Protein AF-K5VR29-F1 (afdb_monomer_lite)

Structure (mmCIF, N/CA/C/O backbone):
data_AF-K5VR29-F1
#
_entry.id   AF-K5VR29-F1
#
loop_
_atom_site.group_PDB
_atom_site.id
_atom_site.type_symbol
_atom_site.label_atom_id
_atom_site.label_alt_id
_atom_site.label_comp_id
_atom_site.label_asym_id
_atom_site.label_entity_id
_atom_site.label_seq_id
_atom_site.pdbx_PDB_ins_code
_atom_site.Cartn_x
_atom_site.Cartn_y
_atom_site.Cartn_z
_atom_site.occupancy
_atom_site.B_iso_or_equiv
_atom_site.auth_seq_id
_atom_site.auth_comp_id
_atom_site.auth_asym_id
_atom_site.auth_atom_id
_atom_site.pdbx_PDB_model_num
ATOM 1 N N . ILE A 1 1 ? -3.680 -22.107 -7.758 1.00 45.81 1 ILE A N 1
ATOM 2 C CA . ILE A 1 1 ? -3.496 -20.845 -7.002 1.00 45.81 1 ILE A CA 1
ATOM 3 C C . ILE A 1 1 ? -4.094 -21.104 -5.630 1.00 45.81 1 ILE A C 1
ATOM 5 O O . ILE A 1 1 ? -5.292 -21.329 -5.547 1.00 45.81 1 ILE A O 1
ATOM 9 N N . ALA A 1 2 ? -3.260 -21.289 -4.607 1.00 42.44 2 ALA A N 1
ATOM 10 C CA . ALA A 1 2 ? -3.732 -21.693 -3.285 1.00 42.44 2 ALA A CA 1
ATOM 11 C C . ALA A 1 2 ? -4.287 -20.466 -2.555 1.00 42.44 2 ALA A C 1
ATOM 13 O O . ALA A 1 2 ? -3.535 -19.547 -2.240 1.00 42.44 2 ALA A O 1
ATOM 14 N N . HIS A 1 3 ? -5.593 -20.439 -2.309 1.00 63.75 3 HIS A N 1
ATOM 15 C CA . HIS A 1 3 ? -6.193 -19.463 -1.409 1.00 63.75 3 HIS A CA 1
ATOM 16 C C . HIS A 1 3 ? -5.898 -19.914 0.025 1.00 63.75 3 HIS A C 1
ATOM 18 O O . HIS A 1 3 ? -6.272 -21.026 0.407 1.00 63.75 3 HIS A O 1
ATOM 24 N N . LYS A 1 4 ? -5.189 -19.092 0.811 1.00 69.12 4 LYS A N 1
ATOM 25 C CA . LYS A 1 4 ? -5.109 -19.310 2.261 1.00 69.12 4 LYS A CA 1
ATOM 26 C C . LYS A 1 4 ? -6.524 -19.265 2.838 1.00 69.12 4 LYS A C 1
ATOM 28 O O . LYS A 1 4 ? -7.380 -18.535 2.345 1.00 69.12 4 LYS A O 1
ATOM 33 N N . LYS A 1 5 ? -6.755 -20.073 3.875 1.00 78.44 5 LYS A N 1
ATOM 34 C CA . LYS A 1 5 ? -8.042 -20.148 4.579 1.00 78.44 5 LYS A CA 1
ATOM 35 C C . LYS A 1 5 ? -8.441 -18.797 5.180 1.00 78.44 5 LYS A C 1
ATOM 37 O O . LYS A 1 5 ? -9.625 -18.477 5.218 1.00 78.44 5 LYS A O 1
ATOM 42 N N . ASP A 1 6 ? -7.445 -18.025 5.600 1.00 78.69 6 ASP A N 1
ATOM 43 C CA . ASP A 1 6 ? -7.625 -16.739 6.253 1.00 78.69 6 ASP A CA 1
ATOM 44 C C . ASP A 1 6 ? -7.275 -15.591 5.292 1.00 78.69 6 ASP A C 1
ATOM 46 O O . ASP A 1 6 ? -6.318 -15.713 4.516 1.00 78.69 6 ASP A O 1
ATOM 50 N N . PRO A 1 7 ? -8.035 -14.480 5.322 1.00 75.38 7 PRO A N 1
ATOM 51 C CA . PRO A 1 7 ? -7.726 -13.299 4.527 1.00 75.38 7 PRO A CA 1
ATOM 52 C C . PRO A 1 7 ? -6.379 -12.706 4.955 1.00 75.38 7 PRO A C 1
ATOM 54 O O . PRO A 1 7 ? -6.076 -12.617 6.146 1.00 75.38 7 PRO A O 1
ATOM 57 N N . GLU A 1 8 ? -5.568 -12.282 3.986 1.00 75.44 8 GLU A N 1
ATOM 58 C CA . GLU A 1 8 ? -4.305 -11.606 4.282 1.00 75.44 8 GLU A CA 1
ATOM 59 C C . GLU A 1 8 ? -4.545 -10.151 4.699 1.00 75.44 8 GLU A C 1
ATOM 61 O O . GLU A 1 8 ? -5.464 -9.474 4.227 1.00 75.44 8 GLU A O 1
ATOM 66 N N . SER A 1 9 ? -3.728 -9.689 5.644 1.00 78.62 9 SER A N 1
ATOM 67 C CA . SER A 1 9 ? -3.845 -8.350 6.205 1.00 78.62 9 SER A CA 1
ATOM 68 C C . SER A 1 9 ? -3.462 -7.291 5.177 1.00 78.62 9 SER A C 1
ATOM 70 O O . SER A 1 9 ? -2.421 -7.359 4.531 1.00 78.62 9 SER A O 1
ATOM 72 N N . LEU A 1 10 ? -4.272 -6.236 5.121 1.00 77.19 10 LEU A N 1
ATOM 73 C CA . LEU A 1 10 ? -3.960 -4.995 4.412 1.00 77.19 10 LEU A CA 1
ATOM 74 C C . LEU A 1 10 ? -2.860 -4.163 5.125 1.00 77.19 10 LEU A C 1
ATOM 76 O O . LEU A 1 10 ? -2.345 -3.159 4.624 1.00 77.19 10 LEU A O 1
ATOM 80 N N . TYR A 1 11 ? -2.529 -4.514 6.358 1.00 75.50 11 TYR A N 1
ATOM 81 C CA . TYR A 1 11 ? -1.575 -3.788 7.190 1.00 75.50 11 TYR A CA 1
ATOM 82 C C . TYR A 1 11 ? -0.354 -4.672 7.411 1.00 75.50 11 TYR A C 1
ATOM 84 O O . TYR A 1 11 ? -0.505 -5.860 7.691 1.00 75.50 11 TYR A O 1
ATOM 92 N N . ASP A 1 12 ? 0.831 -4.079 7.270 1.00 77.19 12 ASP A N 1
ATOM 93 C CA . ASP A 1 12 ? 2.129 -4.717 7.515 1.00 77.19 12 ASP A CA 1
ATOM 94 C C . ASP A 1 12 ? 2.408 -6.000 6.716 1.00 77.19 12 ASP A C 1
ATOM 96 O O . ASP A 1 12 ? 3.052 -6.921 7.214 1.00 77.19 12 ASP A O 1
ATOM 100 N N . ASP A 1 13 ? 1.988 -6.040 5.446 1.00 86.06 13 ASP A N 1
ATOM 101 C CA . ASP A 1 13 ? 2.403 -7.080 4.498 1.00 86.06 13 ASP A CA 1
ATOM 102 C C . ASP A 1 13 ? 3.329 -6.523 3.395 1.00 86.06 13 ASP A C 1
ATOM 104 O O . ASP A 1 13 ? 2.860 -5.953 2.400 1.00 86.06 13 ASP A O 1
ATOM 108 N N . PRO A 1 14 ? 4.658 -6.713 3.522 1.00 86.94 14 PRO A N 1
ATOM 109 C CA . PRO A 1 14 ? 5.609 -6.283 2.505 1.00 86.94 14 PRO A CA 1
ATOM 110 C C . PRO A 1 14 ? 5.541 -7.059 1.187 1.00 86.94 14 PRO A C 1
ATOM 112 O O . PRO A 1 14 ? 6.107 -6.616 0.184 1.00 86.94 14 PRO A O 1
ATOM 115 N N . GLN A 1 15 ? 4.904 -8.231 1.178 1.00 88.38 15 GLN A N 1
ATOM 116 C CA . GLN A 1 15 ? 4.793 -9.094 0.005 1.00 88.38 15 GLN A CA 1
ATOM 117 C C . GLN A 1 15 ? 3.545 -8.811 -0.829 1.00 88.38 15 GLN A C 1
ATOM 119 O O . GLN A 1 15 ? 3.509 -9.225 -1.986 1.00 88.38 15 GLN A O 1
ATOM 124 N N . LEU A 1 16 ? 2.587 -8.035 -0.318 1.00 89.44 16 LEU A N 1
ATOM 125 C CA . LEU A 1 16 ? 1.328 -7.783 -1.011 1.00 89.44 16 LEU A CA 1
ATOM 126 C C . LEU A 1 16 ? 1.516 -7.233 -2.436 1.00 89.44 16 LEU A C 1
ATOM 128 O O . LEU A 1 16 ? 1.036 -7.814 -3.406 1.00 89.44 16 LEU A O 1
ATOM 132 N N . TYR A 1 17 ? 2.242 -6.122 -2.594 1.00 91.19 17 TYR A N 1
ATOM 133 C CA . TYR A 1 17 ? 2.473 -5.522 -3.917 1.00 91.19 17 TYR A CA 1
ATOM 134 C C . TYR A 1 17 ? 3.283 -6.435 -4.853 1.00 91.19 17 TYR A C 1
ATOM 136 O O . TYR A 1 17 ? 2.874 -6.599 -6.005 1.00 91.19 17 TYR A O 1
ATOM 144 N N . PRO A 1 18 ? 4.387 -7.057 -4.393 1.00 92.62 18 PRO A N 1
ATOM 145 C CA . PRO A 1 18 ? 5.095 -8.069 -5.168 1.00 92.62 18 PRO A CA 1
ATOM 146 C C . PRO A 1 18 ? 4.227 -9.233 -5.654 1.00 92.62 18 PRO A C 1
ATOM 148 O O . PRO A 1 18 ? 4.376 -9.657 -6.797 1.00 92.62 18 PRO A O 1
ATOM 151 N N . GLN A 1 19 ? 3.301 -9.723 -4.826 1.00 89.81 19 GLN A N 1
ATOM 152 C CA . GLN A 1 19 ? 2.393 -10.810 -5.197 1.00 89.81 19 GLN A CA 1
ATOM 153 C C . GLN A 1 19 ? 1.295 -10.361 -6.169 1.00 89.81 19 GLN A C 1
ATOM 155 O O . GLN A 1 19 ? 0.951 -11.106 -7.084 1.00 89.81 19 GLN A O 1
ATOM 160 N N . MET A 1 20 ? 0.763 -9.145 -6.005 1.00 90.81 20 MET A N 1
ATOM 161 C CA . MET A 1 20 ? -0.260 -8.583 -6.895 1.00 90.81 20 MET A CA 1
ATOM 162 C C . MET A 1 20 ? 0.290 -8.216 -8.277 1.00 90.81 20 MET A C 1
ATOM 164 O O . MET A 1 20 ? -0.423 -8.326 -9.274 1.00 90.81 20 MET A O 1
ATOM 168 N N . PHE A 1 21 ? 1.552 -7.782 -8.345 1.00 93.25 21 PHE A N 1
ATOM 169 C CA . PHE A 1 21 ? 2.200 -7.337 -9.579 1.00 93.25 21 PHE A CA 1
ATOM 170 C C . PHE A 1 21 ? 3.576 -7.992 -9.792 1.00 93.25 21 PHE A C 1
ATOM 172 O O . PHE A 1 21 ? 4.582 -7.275 -9.857 1.00 93.25 21 PHE A O 1
ATOM 179 N N . PRO A 1 22 ? 3.672 -9.324 -9.972 1.00 92.56 22 PRO A N 1
ATOM 180 C CA . PRO A 1 22 ? 4.968 -10.000 -10.098 1.00 92.56 22 PRO A CA 1
ATOM 181 C C . PRO A 1 22 ? 5.833 -9.465 -11.251 1.00 92.56 22 PRO A C 1
ATOM 183 O O . PRO A 1 22 ? 7.05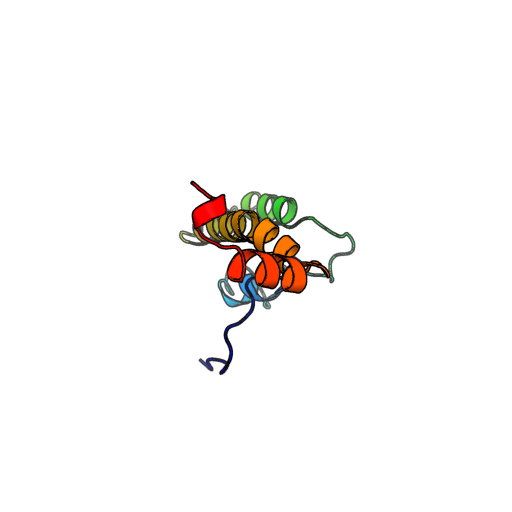8 -9.483 -11.183 1.00 92.56 22 PRO A O 1
ATOM 186 N N . TRP A 1 23 ? 5.205 -8.930 -12.304 1.00 92.25 23 TRP A N 1
ATOM 187 C CA . TRP A 1 23 ? 5.893 -8.324 -13.451 1.00 92.25 23 TRP A CA 1
ATOM 188 C C . TRP A 1 23 ? 6.466 -6.924 -13.173 1.00 92.25 23 TRP A C 1
ATOM 190 O O . TRP A 1 23 ? 7.349 -6.473 -13.901 1.00 92.25 23 TRP A O 1
ATOM 200 N N . LEU A 1 24 ? 5.982 -6.222 -12.143 1.00 94.44 24 LEU A N 1
ATOM 201 C CA . LEU A 1 24 ? 6.547 -4.942 -11.702 1.00 94.44 24 LEU A CA 1
ATOM 202 C C . LEU A 1 24 ? 7.651 -5.130 -10.653 1.00 94.44 24 LEU A C 1
ATOM 204 O O . LEU A 1 24 ? 8.519 -4.268 -10.526 1.00 94.44 24 LEU A O 1
ATOM 208 N N . PHE A 1 25 ? 7.642 -6.263 -9.947 1.00 92.50 25 PHE A N 1
ATOM 209 C CA . PHE A 1 25 ? 8.574 -6.592 -8.869 1.00 92.50 25 PHE A CA 1
ATOM 210 C C . PHE A 1 25 ? 9.337 -7.888 -9.178 1.00 92.50 25 PHE A C 1
ATOM 212 O O . PHE A 1 25 ? 8.948 -8.962 -8.709 1.00 92.50 25 PHE A O 1
ATOM 219 N N . PRO A 1 26 ? 10.443 -7.816 -9.944 1.00 89.94 26 PRO A N 1
ATOM 220 C CA . PRO A 1 26 ? 11.267 -8.984 -10.231 1.00 89.94 26 PRO A CA 1
ATOM 221 C C . PRO A 1 26 ? 11.653 -9.731 -8.947 1.00 89.94 26 PRO A C 1
ATOM 223 O O . PRO A 1 26 ? 12.053 -9.117 -7.956 1.00 89.94 26 PRO A O 1
ATOM 226 N N . TYR A 1 27 ? 11.527 -11.060 -8.971 1.00 88.25 27 TYR A N 1
ATOM 227 C CA . TYR A 1 27 ? 11.809 -11.952 -7.834 1.00 88.25 27 TYR A CA 1
ATOM 228 C C . TYR A 1 27 ? 10.952 -11.710 -6.581 1.00 88.25 27 TYR A C 1
ATOM 230 O O . TYR A 1 27 ? 11.326 -12.135 -5.489 1.00 88.25 27 TYR A O 1
ATOM 238 N N . CYS A 1 28 ? 9.817 -11.024 -6.721 1.00 84.25 28 CYS A N 1
ATOM 239 C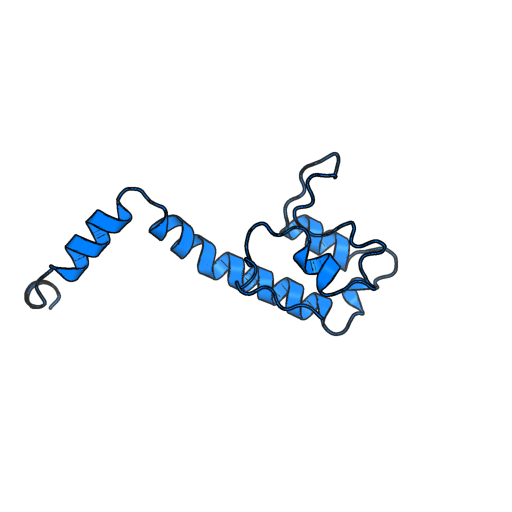 CA . CYS A 1 28 ? 8.964 -10.616 -5.608 1.00 84.25 28 CYS A CA 1
ATOM 240 C C . CYS A 1 28 ? 9.697 -9.742 -4.564 1.00 84.25 28 CYS A C 1
ATOM 242 O O . CYS A 1 28 ? 9.428 -9.800 -3.360 1.00 84.25 28 CYS A O 1
ATOM 244 N N . LEU A 1 29 ? 10.654 -8.928 -5.023 1.00 84.25 29 LEU A N 1
ATOM 245 C CA . LEU A 1 29 ? 11.443 -8.024 -4.188 1.00 84.25 29 LEU A CA 1
ATOM 246 C C . LEU A 1 29 ? 11.052 -6.563 -4.424 1.00 84.25 29 LEU A C 1
ATOM 248 O O . LEU A 1 29 ? 10.602 -6.191 -5.502 1.00 84.25 29 LEU A O 1
ATOM 252 N N . GLY A 1 30 ? 11.278 -5.716 -3.415 1.00 85.31 30 GLY A N 1
ATOM 253 C CA . GLY A 1 30 ? 11.053 -4.269 -3.531 1.00 85.31 30 GLY A CA 1
ATOM 254 C C . GLY A 1 30 ? 9.633 -3.805 -3.199 1.00 85.31 30 GLY A C 1
ATOM 255 O O . GLY A 1 30 ? 9.280 -2.679 -3.526 1.00 85.31 30 GLY A O 1
ATOM 256 N N . GLY A 1 31 ? 8.828 -4.641 -2.539 1.00 87.62 31 GLY A N 1
ATOM 257 C CA . GLY A 1 31 ? 7.520 -4.240 -2.017 1.00 87.62 31 GLY A CA 1
ATOM 258 C C . GLY A 1 31 ? 7.590 -3.119 -0.971 1.00 87.62 31 GLY A C 1
ATOM 259 O O . GLY A 1 31 ? 8.645 -2.831 -0.395 1.00 87.62 31 GLY A O 1
ATOM 260 N N . LEU A 1 32 ? 6.448 -2.472 -0.724 1.00 87.88 32 LEU A N 1
ATOM 261 C CA . LEU A 1 32 ? 6.314 -1.443 0.314 1.00 87.88 32 LEU A CA 1
ATOM 262 C C . LEU A 1 32 ? 6.573 -2.043 1.704 1.00 87.88 32 LEU A C 1
ATOM 264 O O . LEU A 1 32 ? 6.269 -3.203 1.924 1.00 87.88 32 LEU A O 1
ATOM 268 N N . GLY A 1 33 ? 7.147 -1.284 2.642 1.00 80.38 33 GLY A N 1
ATOM 269 C CA . GLY A 1 33 ? 7.436 -1.806 3.990 1.00 80.38 33 GLY A CA 1
ATOM 270 C C . GLY A 1 33 ? 8.516 -2.899 4.042 1.00 80.38 33 GLY A C 1
ATOM 271 O O . GLY A 1 33 ? 8.657 -3.588 5.046 1.00 80.38 33 GLY A O 1
ATOM 272 N N . ASN A 1 34 ? 9.289 -3.089 2.968 1.00 80.06 34 ASN A N 1
ATOM 273 C CA . ASN A 1 34 ? 10.379 -4.057 2.950 1.00 80.06 34 ASN A CA 1
ATOM 274 C C . ASN A 1 34 ? 11.537 -3.621 3.868 1.00 80.06 34 ASN A C 1
ATOM 276 O O . ASN A 1 34 ? 12.283 -2.703 3.539 1.00 80.06 34 ASN A O 1
ATOM 280 N N . ASN A 1 35 ? 11.749 -4.354 4.962 1.00 73.00 35 ASN A N 1
ATOM 281 C CA . ASN A 1 35 ? 12.813 -4.099 5.946 1.00 73.00 35 ASN A CA 1
ATOM 282 C C . ASN A 1 35 ? 14.234 -4.429 5.450 1.00 73.00 35 ASN A C 1
ATOM 284 O O . ASN A 1 35 ? 15.198 -4.285 6.195 1.00 73.00 35 ASN A O 1
ATOM 288 N N . ARG A 1 36 ? 14.385 -4.912 4.209 1.00 74.00 36 ARG A N 1
ATOM 289 C CA . ARG A 1 36 ? 15.697 -5.219 3.616 1.00 74.00 36 ARG A CA 1
ATOM 290 C C . ARG A 1 36 ? 16.420 -3.983 3.071 1.00 74.00 36 ARG A C 1
ATOM 292 O O . ARG A 1 36 ? 17.574 -4.102 2.670 1.00 74.00 36 ARG A O 1
ATOM 299 N N . SER A 1 37 ? 15.765 -2.821 3.001 1.00 70.69 37 SER A N 1
ATOM 300 C CA . SER A 1 37 ? 16.431 -1.576 2.611 1.00 70.69 37 SER A CA 1
ATOM 301 C C . SER A 1 37 ? 17.323 -1.061 3.741 1.00 70.69 37 SER A C 1
ATOM 303 O O . SER A 1 37 ? 16.953 -1.107 4.908 1.00 70.69 37 SER A O 1
ATOM 305 N N . GLN A 1 38 ? 18.494 -0.520 3.391 1.00 72.00 38 GLN A N 1
ATOM 306 C CA . GLN A 1 38 ? 19.432 0.057 4.367 1.00 72.00 38 GLN A CA 1
ATOM 307 C C . GLN A 1 38 ? 18.830 1.231 5.158 1.00 72.00 38 GLN A C 1
ATOM 309 O O . GLN A 1 38 ? 19.282 1.532 6.258 1.00 72.00 38 GLN A O 1
ATOM 314 N N . GLN A 1 39 ? 17.809 1.887 4.602 1.00 77.44 39 GLN A N 1
ATOM 315 C CA . GLN A 1 39 ? 17.093 2.989 5.229 1.00 77.44 39 GLN A CA 1
ATOM 316 C C . GLN A 1 39 ? 15.598 2.676 5.299 1.00 77.44 39 GLN A C 1
ATOM 318 O O . GLN A 1 39 ? 15.016 2.168 4.336 1.00 77.44 39 GLN A O 1
ATOM 323 N N . ALA A 1 40 ? 14.974 3.016 6.427 1.00 80.31 40 ALA A N 1
ATOM 324 C CA . ALA A 1 40 ? 13.526 2.991 6.562 1.00 80.31 40 ALA A CA 1
ATOM 325 C C . ALA A 1 40 ? 12.918 4.103 5.694 1.00 80.31 40 ALA A C 1
ATOM 327 O O . ALA A 1 40 ? 13.195 5.287 5.891 1.00 80.31 40 ALA A O 1
ATOM 328 N N . VAL A 1 41 ? 12.095 3.718 4.720 1.00 86.19 41 VAL A N 1
ATOM 329 C CA . VAL A 1 41 ? 11.392 4.645 3.826 1.00 86.19 41 VAL A CA 1
ATOM 330 C C . VAL A 1 41 ? 9.908 4.588 4.160 1.00 86.19 41 VAL A C 1
ATOM 332 O O . VAL A 1 41 ? 9.331 3.503 4.231 1.00 86.19 41 VAL A O 1
ATOM 335 N N . SER A 1 42 ? 9.273 5.748 4.352 1.00 88.88 42 SER A N 1
ATOM 336 C CA . SER A 1 42 ? 7.824 5.796 4.564 1.00 88.88 42 SER A CA 1
ATOM 337 C C . SER A 1 42 ? 7.084 5.257 3.339 1.00 88.88 42 SER A C 1
ATOM 339 O O . SER A 1 42 ? 7.515 5.453 2.202 1.00 88.88 42 SER A O 1
ATOM 341 N N . GLU A 1 43 ? 5.940 4.602 3.544 1.00 89.25 43 GLU A N 1
ATOM 342 C CA . GLU A 1 43 ? 5.186 4.012 2.432 1.00 89.25 43 GLU A CA 1
ATOM 343 C C . GLU A 1 43 ? 4.809 5.041 1.364 1.00 89.25 43 GLU A C 1
ATOM 345 O O . GLU A 1 43 ? 4.929 4.760 0.175 1.00 89.25 43 GLU A O 1
ATOM 350 N N . THR A 1 44 ? 4.406 6.250 1.765 1.00 90.94 44 THR A N 1
ATOM 351 C CA . THR A 1 44 ? 4.073 7.338 0.834 1.00 90.94 44 THR A CA 1
ATOM 352 C C . THR A 1 44 ? 5.281 7.740 -0.013 1.00 90.94 44 THR A C 1
ATOM 354 O O . THR A 1 44 ? 5.153 7.935 -1.223 1.00 90.94 44 THR A O 1
ATOM 357 N N . LEU A 1 45 ? 6.469 7.832 0.595 1.00 91.62 45 LEU A N 1
ATOM 358 C CA . LEU A 1 45 ? 7.693 8.165 -0.130 1.00 91.62 45 LEU A CA 1
ATOM 359 C C . LEU A 1 45 ? 8.105 7.029 -1.073 1.00 91.62 45 LEU A C 1
ATOM 361 O O . LEU A 1 45 ? 8.457 7.283 -2.222 1.00 91.62 45 LEU A O 1
ATOM 365 N N . HIS A 1 46 ? 7.982 5.779 -0.629 1.00 92.06 46 HIS A N 1
ATOM 366 C CA . HIS A 1 46 ? 8.271 4.620 -1.463 1.00 92.06 46 HIS A CA 1
ATOM 367 C C . HIS A 1 46 ? 7.302 4.533 -2.658 1.00 92.06 46 HIS A C 1
ATOM 369 O O . HIS A 1 46 ? 7.750 4.390 -3.792 1.00 92.06 46 HIS A O 1
ATOM 375 N N . LYS A 1 47 ? 5.992 4.745 -2.461 1.00 92.75 47 LYS A N 1
ATOM 376 C CA . LYS A 1 47 ? 5.016 4.841 -3.566 1.00 92.75 47 LYS A CA 1
ATOM 377 C C . LYS A 1 47 ? 5.379 5.945 -4.556 1.00 92.75 47 LYS A C 1
ATOM 379 O O . LYS A 1 47 ? 5.313 5.719 -5.762 1.00 92.75 47 LYS A O 1
ATOM 384 N N . LYS A 1 48 ? 5.815 7.115 -4.069 1.00 94.00 48 LYS A N 1
ATOM 385 C CA . LYS A 1 48 ? 6.309 8.202 -4.927 1.00 94.00 48 LYS A CA 1
ATOM 386 C C . LYS A 1 48 ? 7.506 7.748 -5.767 1.00 94.00 48 LYS A C 1
ATOM 388 O O . LYS A 1 48 ? 7.523 8.017 -6.962 1.00 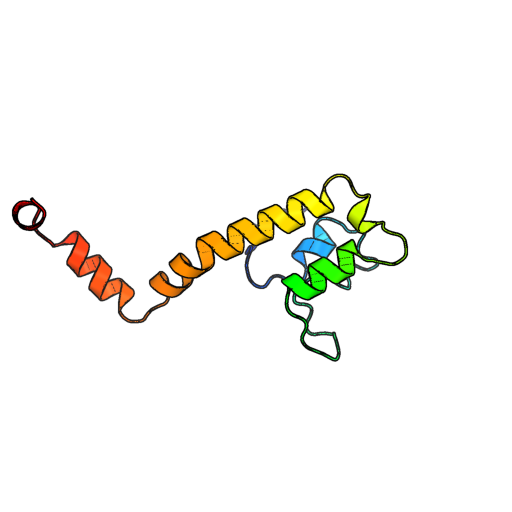94.00 48 LYS A O 1
ATOM 393 N N . TYR A 1 49 ? 8.472 7.042 -5.181 1.00 93.44 49 TYR A N 1
ATOM 394 C CA . TYR A 1 49 ? 9.623 6.509 -5.918 1.00 93.44 49 TYR A CA 1
ATOM 395 C C . TYR A 1 49 ? 9.239 5.453 -6.952 1.00 93.44 49 TYR A C 1
ATOM 397 O O . TYR A 1 49 ? 9.777 5.479 -8.054 1.00 93.44 49 TYR A O 1
ATOM 405 N N . LEU A 1 50 ? 8.284 4.572 -6.642 1.00 94.25 50 LEU A N 1
ATOM 406 C CA . LEU A 1 50 ? 7.768 3.606 -7.613 1.00 94.25 50 LEU A CA 1
ATOM 407 C C . LEU A 1 50 ? 7.086 4.323 -8.784 1.00 94.25 50 LEU A C 1
ATOM 409 O O . LEU A 1 50 ? 7.383 4.035 -9.937 1.00 94.25 50 LEU A O 1
ATOM 413 N N . LEU A 1 51 ? 6.236 5.318 -8.517 1.00 95.19 51 LEU A N 1
ATOM 414 C CA . LEU A 1 51 ? 5.581 6.096 -9.576 1.00 95.19 51 LEU A CA 1
ATOM 415 C C . LEU A 1 51 ? 6.571 6.913 -10.418 1.00 95.19 51 LEU A C 1
ATOM 417 O O . LEU A 1 51 ? 6.344 7.094 -11.610 1.00 95.19 51 LEU A O 1
ATOM 421 N N . MET A 1 52 ? 7.662 7.388 -9.815 1.00 95.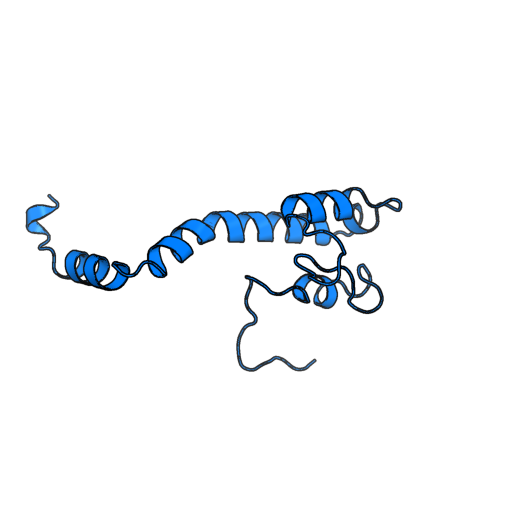31 52 MET A N 1
ATOM 422 C CA . MET A 1 52 ? 8.725 8.152 -10.482 1.00 95.31 52 MET A CA 1
ATOM 423 C C . MET A 1 52 ? 9.896 7.273 -10.945 1.00 95.31 52 MET A C 1
ATOM 425 O O . MET A 1 52 ? 10.987 7.781 -11.204 1.00 95.31 52 MET A O 1
ATOM 429 N N . TYR A 1 53 ? 9.700 5.956 -11.023 1.00 94.81 53 TYR A N 1
ATOM 430 C CA . TYR A 1 53 ? 10.750 5.038 -11.442 1.00 94.81 53 TYR A CA 1
ATOM 431 C C . TYR A 1 53 ? 11.203 5.339 -12.879 1.00 94.81 53 TYR A C 1
ATOM 433 O O . TYR A 1 53 ? 10.399 5.754 -13.715 1.00 94.81 53 TYR A O 1
ATOM 441 N N . HIS A 1 54 ? 12.489 5.118 -13.172 1.00 94.44 54 HIS A N 1
ATOM 442 C CA . HIS A 1 54 ? 13.156 5.623 -14.381 1.00 94.44 54 HIS A CA 1
ATOM 443 C C . HIS A 1 54 ? 12.440 5.272 -15.700 1.00 94.44 54 HIS A C 1
ATOM 445 O O . HIS A 1 54 ? 12.312 6.114 -16.583 1.00 94.44 54 HIS A O 1
ATOM 451 N N . ASP A 1 55 ? 11.957 4.038 -15.841 1.00 95.25 55 ASP A N 1
ATOM 452 C CA . ASP A 1 55 ? 11.272 3.542 -17.045 1.00 95.25 55 ASP A CA 1
ATOM 453 C C . ASP A 1 55 ? 9.745 3.765 -17.033 1.00 95.25 55 ASP A C 1
ATOM 455 O O . ASP A 1 55 ? 9.047 3.334 -17.949 1.00 95.25 55 ASP A O 1
ATOM 459 N N . LYS A 1 56 ? 9.209 4.429 -15.997 1.00 95.31 56 LYS A N 1
ATOM 460 C CA . LYS A 1 56 ? 7.778 4.706 -15.784 1.00 95.31 56 LYS A CA 1
ATOM 461 C C . LYS A 1 56 ? 6.867 3.472 -15.771 1.00 95.31 56 LYS A C 1
ATOM 463 O O . LYS A 1 56 ? 5.647 3.628 -15.830 1.00 95.31 56 LYS A O 1
ATOM 468 N N . ARG A 1 57 ? 7.393 2.248 -15.636 1.00 95.56 57 ARG A N 1
ATOM 469 C CA . ARG A 1 57 ? 6.585 1.012 -15.719 1.00 95.56 57 ARG A CA 1
ATOM 470 C C . ARG A 1 57 ? 5.444 0.945 -14.704 1.00 95.56 57 ARG A C 1
ATOM 472 O O . ARG A 1 57 ? 4.357 0.473 -15.019 1.00 95.56 57 ARG A O 1
ATOM 479 N N . PHE A 1 58 ? 5.670 1.468 -13.503 1.00 95.94 58 PHE A N 1
ATOM 480 C CA . PHE A 1 58 ? 4.656 1.548 -12.451 1.00 95.94 58 PHE A CA 1
ATOM 481 C C . PHE A 1 58 ? 3.581 2.592 -12.764 1.00 95.94 58 PHE A C 1
ATOM 483 O O . PHE A 1 58 ? 2.412 2.375 -12.468 1.00 95.94 58 PHE A O 1
ATOM 490 N N . GLN A 1 59 ? 3.966 3.713 -13.380 1.00 95.75 59 GLN A N 1
ATOM 491 C CA . GLN A 1 59 ? 3.040 4.767 -13.789 1.00 95.75 59 GLN A CA 1
ATOM 492 C C . GLN A 1 59 ? 2.161 4.319 -14.965 1.00 95.75 59 GLN A C 1
ATOM 494 O O . GLN A 1 59 ? 0.978 4.641 -14.996 1.00 95.75 59 GLN A O 1
ATOM 499 N N . MET A 1 60 ? 2.738 3.587 -15.922 1.00 96.12 60 MET A N 1
ATOM 500 C CA . MET A 1 60 ? 2.054 3.144 -17.141 1.00 96.12 60 MET A CA 1
ATOM 501 C C . MET A 1 60 ? 1.211 1.882 -16.948 1.00 96.12 60 MET A C 1
ATOM 503 O O . MET A 1 60 ? 0.377 1.563 -17.793 1.00 96.12 60 MET A O 1
ATOM 507 N N . ASN A 1 61 ? 1.411 1.144 -15.856 1.00 96.38 61 ASN A N 1
ATOM 508 C CA . ASN A 1 61 ? 0.568 -0.002 -15.558 1.00 96.38 61 ASN A CA 1
ATOM 509 C C . ASN A 1 61 ? -0.871 0.456 -15.272 1.00 96.38 61 ASN A C 1
ATOM 511 O O . ASN A 1 61 ? -1.098 1.306 -14.416 1.00 96.38 61 ASN A O 1
ATOM 515 N N . SER A 1 62 ? -1.848 -0.149 -15.949 1.00 94.00 62 SER A N 1
ATOM 516 C CA . SER A 1 62 ? -3.255 0.270 -15.890 1.00 94.00 62 SER A CA 1
ATOM 517 C C . SER A 1 62 ? -3.879 0.207 -14.491 1.00 94.00 62 SER A C 1
ATOM 519 O O . SER A 1 62 ? -4.819 0.946 -14.212 1.00 94.00 62 SER A O 1
ATOM 521 N N . TYR A 1 63 ? -3.371 -0.658 -13.610 1.00 95.06 63 TYR A N 1
ATOM 522 C CA . TYR A 1 63 ? -3.975 -0.923 -12.303 1.00 95.06 63 TYR A CA 1
ATOM 523 C C . TYR A 1 63 ? -3.131 -0.422 -11.132 1.00 95.06 63 TYR A C 1
ATOM 525 O O . TYR A 1 63 ? -3.685 -0.079 -10.087 1.00 95.06 63 TYR A O 1
ATOM 533 N N . PHE A 1 64 ? -1.805 -0.359 -11.283 1.00 95.06 64 PHE A N 1
ATOM 534 C CA . PHE A 1 64 ? -0.905 -0.061 -10.173 1.00 95.06 64 PHE A CA 1
ATOM 535 C C . PHE A 1 64 ? -1.187 1.294 -9.503 1.00 95.06 64 PHE A C 1
ATOM 537 O O . PHE A 1 64 ? -1.367 1.290 -8.285 1.00 95.06 64 PHE A O 1
ATOM 544 N N . PRO A 1 65 ? -1.298 2.438 -10.216 1.00 95.19 65 PRO A N 1
ATOM 545 C CA . PRO A 1 65 ? -1.580 3.717 -9.565 1.00 95.19 65 PRO A CA 1
ATOM 546 C C . PRO A 1 65 ? -2.927 3.705 -8.839 1.00 95.19 65 PRO A C 1
ATOM 548 O O . PRO A 1 65 ? -3.004 4.118 -7.683 1.00 95.19 65 PRO A O 1
ATOM 551 N N . LEU A 1 66 ? -3.972 3.170 -9.483 1.00 94.88 66 LEU A N 1
ATOM 552 C CA . LEU A 1 66 ? -5.314 3.076 -8.907 1.00 94.88 66 LEU A CA 1
ATOM 553 C C . LEU A 1 66 ? -5.297 2.294 -7.590 1.00 94.88 66 LEU A C 1
ATOM 555 O O . LEU A 1 66 ? -5.782 2.787 -6.572 1.00 94.88 66 LEU A O 1
ATOM 559 N N . ILE A 1 67 ? -4.690 1.106 -7.597 1.00 93.62 67 ILE A N 1
ATOM 560 C CA . ILE A 1 67 ? -4.576 0.252 -6.413 1.00 93.62 67 ILE A CA 1
ATOM 561 C C . ILE A 1 67 ? -3.694 0.923 -5.356 1.00 93.62 67 ILE A C 1
ATOM 563 O O . ILE A 1 67 ? -4.069 0.961 -4.189 1.00 93.62 67 ILE A O 1
ATOM 567 N N . ALA A 1 68 ? -2.557 1.516 -5.733 1.00 93.00 68 ALA A N 1
ATOM 568 C CA . ALA A 1 68 ? -1.651 2.182 -4.800 1.00 93.00 68 ALA A CA 1
ATOM 569 C C . ALA A 1 68 ? -2.319 3.329 -4.022 1.00 93.00 68 ALA A C 1
ATOM 571 O O . ALA A 1 68 ? -2.125 3.431 -2.802 1.00 93.00 68 ALA A O 1
ATOM 572 N N . PHE A 1 69 ? -3.116 4.154 -4.710 1.00 93.50 69 PHE A N 1
ATOM 573 C CA . PHE A 1 69 ? -3.860 5.258 -4.104 1.00 93.50 69 PHE A CA 1
ATOM 574 C C . PHE A 1 69 ? -5.073 4.782 -3.310 1.00 93.50 69 PHE A C 1
ATOM 576 O O . PHE A 1 69 ? -5.262 5.239 -2.184 1.00 93.50 69 PHE A O 1
ATOM 583 N N . ASN A 1 70 ? -5.858 3.843 -3.843 1.00 92.81 70 ASN A N 1
ATOM 584 C CA . ASN A 1 70 ? -7.004 3.278 -3.130 1.00 92.81 70 ASN A CA 1
ATOM 585 C C . ASN A 1 70 ? -6.567 2.660 -1.794 1.00 92.81 70 ASN A C 1
ATOM 587 O O . ASN A 1 70 ? -7.122 2.966 -0.742 1.00 92.81 70 ASN A O 1
ATOM 591 N N . TYR A 1 71 ? -5.484 1.891 -1.821 1.00 90.69 71 TYR A N 1
ATOM 592 C CA . TYR A 1 71 ? -4.891 1.302 -0.631 1.00 90.69 71 TYR A CA 1
ATOM 593 C C . TYR A 1 71 ? -4.436 2.352 0.385 1.00 90.69 71 TYR A C 1
ATOM 595 O O . TYR A 1 71 ? -4.626 2.200 1.589 1.00 90.69 71 TYR A O 1
ATOM 603 N N . GLU A 1 72 ? -3.845 3.452 -0.094 1.00 90.75 72 GLU A N 1
ATOM 604 C CA . GLU A 1 72 ? -3.466 4.569 0.771 1.00 90.75 72 GLU A CA 1
ATOM 605 C C . GLU A 1 72 ? -4.677 5.210 1.447 1.00 90.75 72 GLU A C 1
ATOM 607 O O . GLU A 1 72 ? -4.619 5.533 2.632 1.00 90.75 72 GLU A O 1
ATOM 612 N N . GLN A 1 73 ? -5.769 5.386 0.703 1.00 91.75 73 GLN A N 1
ATOM 613 C CA . GLN A 1 73 ? -7.012 5.941 1.223 1.00 91.75 73 GLN A CA 1
ATOM 61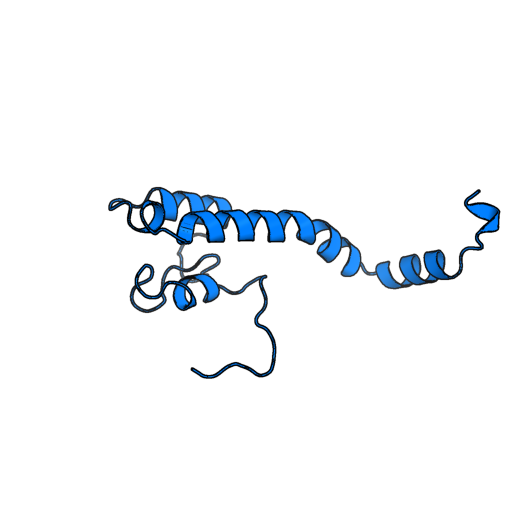4 C C . GLN A 1 73 ? -7.638 5.017 2.264 1.00 91.75 73 GLN A C 1
ATOM 616 O O . GLN A 1 73 ? -7.993 5.500 3.336 1.00 91.75 73 GLN A O 1
ATOM 621 N N . ILE A 1 74 ? -7.707 3.708 1.992 1.00 90.69 74 ILE A N 1
ATOM 622 C CA . ILE A 1 74 ? -8.222 2.725 2.951 1.00 90.69 74 ILE A CA 1
ATOM 623 C C . ILE A 1 74 ? -7.399 2.785 4.233 1.00 90.69 74 ILE A C 1
ATOM 625 O O . ILE A 1 74 ? -7.980 3.017 5.288 1.00 90.69 74 ILE A O 1
ATOM 629 N N . LYS A 1 75 ? -6.062 2.688 4.147 1.00 87.94 75 LYS A N 1
ATOM 630 C CA . LYS A 1 75 ? -5.196 2.764 5.333 1.00 87.94 75 LYS A CA 1
ATOM 631 C C . LYS A 1 75 ? -5.421 4.062 6.106 1.00 87.94 75 LYS A C 1
ATOM 633 O O . LYS A 1 75 ? -5.649 4.014 7.306 1.00 87.94 75 LYS A O 1
ATOM 638 N N . LYS A 1 76 ? -5.437 5.222 5.439 1.00 88.88 76 LYS A N 1
ATOM 639 C CA . LYS A 1 76 ? -5.676 6.517 6.105 1.00 88.88 76 LYS A CA 1
ATOM 640 C C . LYS A 1 76 ? -7.050 6.604 6.777 1.00 88.88 76 LYS A C 1
ATOM 642 O O . LYS A 1 76 ? -7.146 7.178 7.862 1.00 88.88 76 LYS A O 1
ATOM 647 N N . ALA A 1 77 ? -8.095 6.066 6.150 1.00 89.50 77 ALA A N 1
ATOM 648 C CA . ALA A 1 77 ? -9.457 6.105 6.675 1.00 89.50 77 ALA A CA 1
ATOM 649 C C . ALA A 1 77 ? -9.625 5.209 7.912 1.00 89.50 77 ALA A C 1
ATOM 651 O O . ALA A 1 77 ? -10.314 5.576 8.862 1.00 89.50 77 ALA A O 1
ATOM 652 N N . THR A 1 78 ? -8.962 4.056 7.931 1.00 87.12 78 THR A N 1
ATOM 653 C CA . THR A 1 78 ? -9.098 3.051 8.989 1.00 87.12 78 THR A CA 1
ATOM 654 C C . THR A 1 78 ? -8.089 3.209 10.123 1.00 87.12 78 THR A C 1
ATOM 656 O O . THR A 1 78 ? -8.404 2.790 11.235 1.00 87.12 78 THR A O 1
ATOM 659 N N . THR A 1 79 ? -6.921 3.843 9.910 1.00 84.06 79 THR A N 1
ATOM 660 C CA . THR A 1 79 ? -5.876 3.994 10.946 1.00 84.06 79 THR A CA 1
ATOM 661 C C . THR A 1 79 ? -6.445 4.550 12.248 1.00 84.06 79 THR A C 1
ATOM 663 O O . THR A 1 79 ? -6.134 4.043 13.320 1.00 84.06 79 THR A O 1
ATOM 666 N N . ARG A 1 80 ? -7.312 5.569 12.185 1.00 81.12 80 ARG A N 1
ATOM 667 C CA . ARG A 1 80 ? -7.900 6.168 13.395 1.00 81.12 80 ARG A CA 1
ATOM 668 C C . ARG A 1 80 ? -8.822 5.203 14.139 1.00 81.12 80 ARG A C 1
ATOM 670 O O . ARG A 1 80 ? -8.759 5.144 15.361 1.00 81.12 80 ARG A O 1
ATOM 677 N N . GLY A 1 81 ? -9.643 4.448 13.411 1.00 83.81 81 GLY A N 1
ATOM 678 C CA . GLY A 1 81 ? -10.513 3.427 13.996 1.00 83.81 81 GLY A CA 1
ATOM 679 C C . GLY A 1 81 ? -9.709 2.289 14.621 1.00 83.81 81 GLY A C 1
ATOM 680 O O . GLY A 1 81 ? -9.980 1.895 15.749 1.00 83.81 81 GLY A O 1
ATOM 681 N N . PHE A 1 82 ? -8.660 1.831 13.935 1.00 81.69 82 PHE A N 1
ATOM 682 C CA . PHE A 1 82 ? -7.740 0.821 14.453 1.00 81.69 82 PHE A CA 1
ATOM 683 C C . PHE A 1 82 ? -7.039 1.284 15.737 1.00 81.69 82 PHE A C 1
ATOM 685 O O . PHE A 1 82 ? -7.009 0.549 16.718 1.00 81.69 82 PHE A O 1
ATOM 692 N N . LEU A 1 83 ? -6.512 2.512 15.769 1.00 81.75 83 LEU A N 1
ATOM 693 C CA . LEU A 1 83 ? -5.869 3.061 16.969 1.00 81.75 83 LEU A CA 1
ATOM 694 C C . LEU A 1 83 ? -6.854 3.230 18.133 1.00 81.75 83 LEU A C 1
ATOM 696 O O . LEU A 1 83 ? -6.472 3.042 19.283 1.00 81.75 83 LEU A O 1
ATOM 700 N N . LEU A 1 84 ? -8.112 3.576 17.844 1.00 83.94 84 LEU A N 1
ATOM 701 C CA . LEU A 1 84 ? -9.158 3.678 18.859 1.00 83.94 84 LEU A CA 1
ATOM 702 C C . LEU A 1 84 ? -9.512 2.304 19.444 1.00 83.94 84 LEU A C 1
ATOM 704 O O . LEU A 1 84 ? -9.640 2.192 20.658 1.00 83.94 84 LEU A O 1
ATOM 708 N N . ALA A 1 85 ? -9.637 1.282 18.594 1.00 82.88 85 ALA A N 1
ATOM 709 C CA . ALA A 1 85 ? -9.950 -0.088 19.000 1.00 82.88 85 ALA A CA 1
ATOM 710 C C . ALA A 1 85 ? -8.818 -0.755 19.796 1.00 82.88 85 ALA A C 1
ATOM 712 O O . ALA A 1 85 ? -9.085 -1.526 20.707 1.00 82.88 85 ALA A O 1
ATOM 713 N N . ASN A 1 86 ? -7.559 -0.432 19.489 1.00 79.44 86 ASN A N 1
ATOM 714 C CA . ASN A 1 86 ? -6.395 -0.965 20.208 1.00 79.44 86 ASN A CA 1
ATOM 715 C C . ASN A 1 86 ? -6.072 -0.230 21.514 1.00 79.44 86 ASN A C 1
ATOM 717 O O . ASN A 1 86 ? -5.051 -0.510 22.136 1.00 79.44 86 ASN A O 1
ATOM 721 N N . LYS A 1 87 ? -6.876 0.754 21.919 1.00 86.38 87 LYS A N 1
ATOM 722 C CA . LYS A 1 87 ? -6.622 1.485 23.158 1.00 86.38 87 LYS A CA 1
ATOM 723 C C . LYS A 1 87 ? -7.109 0.666 24.352 1.00 86.38 87 LYS A C 1
ATOM 725 O O . LYS A 1 87 ? -8.226 0.167 24.327 1.00 86.38 87 LYS A O 1
ATOM 730 N N . ASP A 1 88 ? -6.334 0.630 25.435 1.00 86.31 88 ASP A N 1
ATOM 731 C CA . ASP A 1 88 ? -6.645 -0.162 26.642 1.00 86.31 88 ASP A CA 1
ATOM 732 C C . ASP A 1 88 ? -8.024 0.133 27.257 1.00 86.31 88 ASP A C 1
ATOM 734 O O . ASP A 1 88 ? -8.609 -0.693 27.951 1.00 86.31 88 ASP A O 1
ATOM 738 N N . ASN A 1 89 ? -8.561 1.329 27.015 1.00 86.69 89 ASN A N 1
ATOM 739 C CA . ASN A 1 89 ? -9.865 1.743 27.519 1.00 86.69 89 ASN A CA 1
ATOM 740 C C . ASN A 1 89 ? -11.016 1.510 26.527 1.00 86.69 89 ASN A C 1
ATOM 742 O O . ASN A 1 89 ? -12.144 1.908 26.825 1.00 86.69 89 ASN A O 1
ATOM 746 N N . PHE A 1 90 ? -10.758 0.903 25.365 1.00 89.00 90 PHE A N 1
ATOM 747 C CA . PHE A 1 90 ? -11.763 0.677 24.330 1.00 89.00 90 PHE A CA 1
ATOM 748 C C . PHE A 1 90 ? -12.936 -0.145 24.863 1.00 89.00 90 PHE A C 1
ATOM 750 O O . PHE A 1 90 ? -14.076 0.307 24.766 1.00 89.00 90 PHE A O 1
ATOM 757 N N . ASP A 1 91 ? -12.660 -1.277 25.515 1.00 88.88 91 ASP A N 1
ATOM 758 C CA . ASP A 1 91 ? -13.692 -2.155 26.083 1.00 88.88 91 ASP A CA 1
ATOM 759 C C . ASP A 1 91 ? -14.517 -1.454 27.167 1.00 88.88 91 ASP A C 1
ATOM 761 O O . ASP A 1 91 ? -15.737 -1.609 27.254 1.00 88.88 91 ASP A O 1
ATOM 765 N N . GLN A 1 92 ? -13.869 -0.620 27.981 1.00 89.69 92 GLN A N 1
ATOM 766 C CA . GLN A 1 92 ? -14.553 0.153 29.013 1.00 89.69 92 GLN A CA 1
ATOM 767 C C . GLN A 1 92 ? -15.485 1.210 28.402 1.00 89.69 92 GLN A C 1
ATOM 769 O O . GLN A 1 92 ? -16.608 1.404 28.876 1.00 89.69 92 GLN A O 1
ATOM 774 N N . ILE A 1 93 ? -15.028 1.909 27.359 1.00 86.75 93 ILE A N 1
ATOM 775 C CA . ILE A 1 93 ? -15.803 2.939 26.658 1.00 86.75 93 ILE A CA 1
ATOM 776 C C . ILE A 1 93 ? -16.960 2.304 25.884 1.00 86.75 93 ILE A C 1
ATOM 778 O O . ILE A 1 93 ? -18.080 2.806 25.971 1.00 86.75 93 ILE A O 1
ATOM 782 N N . SER A 1 94 ? -16.720 1.202 25.172 1.00 88.25 94 SER A N 1
ATOM 783 C CA . SER A 1 94 ? -17.746 0.493 24.402 1.00 88.25 94 SER A CA 1
ATOM 784 C C . SER A 1 94 ? -18.843 -0.047 25.321 1.00 88.25 94 SER A C 1
ATOM 786 O O . SER A 1 94 ? -20.023 0.202 25.083 1.00 88.25 94 SER A O 1
ATOM 788 N N . THR A 1 95 ? -18.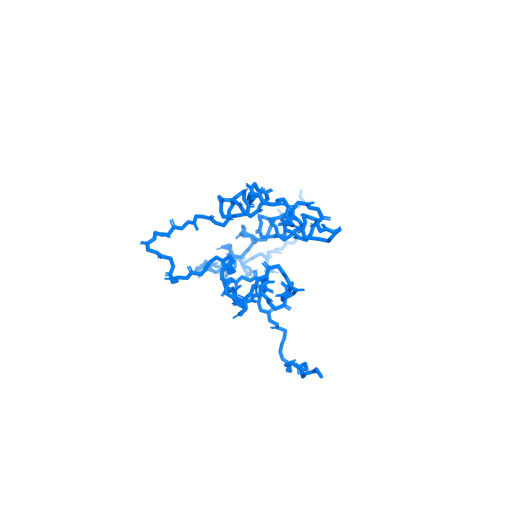463 -0.667 26.441 1.00 90.81 95 THR A N 1
ATOM 789 C CA . THR A 1 95 ? -19.403 -1.152 27.459 1.00 90.81 95 THR A CA 1
ATOM 790 C C . THR A 1 95 ? -20.210 -0.006 28.066 1.00 90.81 95 THR A C 1
ATOM 792 O O . THR A 1 95 ? -21.415 -0.137 28.268 1.00 90.81 95 THR A O 1
ATOM 795 N N . ARG A 1 96 ? -19.587 1.146 28.346 1.00 88.81 96 ARG A N 1
ATOM 796 C CA . ARG A 1 96 ? -20.311 2.329 28.838 1.00 88.81 96 ARG A CA 1
ATOM 797 C C . ARG A 1 96 ? -21.306 2.864 27.815 1.00 88.81 96 ARG A C 1
ATOM 799 O O . ARG A 1 96 ? -22.445 3.124 28.187 1.00 88.81 96 ARG A O 1
ATOM 806 N N . LEU A 1 97 ? -20.896 3.003 26.555 1.00 86.88 97 LEU A N 1
ATOM 807 C CA . LEU A 1 97 ? -21.765 3.467 25.471 1.00 86.88 97 LEU A CA 1
ATOM 808 C C . LEU A 1 97 ? -22.985 2.555 25.306 1.00 86.88 97 LEU A C 1
ATOM 810 O O . LEU A 1 97 ? -24.103 3.054 25.294 1.00 86.88 97 LEU A O 1
ATOM 814 N N . LEU A 1 98 ? -22.783 1.234 25.272 1.00 88.50 98 LEU A N 1
ATOM 815 C CA . LEU A 1 98 ? -23.867 0.254 25.122 1.00 88.50 98 LEU A CA 1
ATOM 816 C C . LEU A 1 98 ? -24.860 0.256 26.293 1.00 88.50 98 LEU A C 1
ATOM 818 O O . LEU A 1 98 ? -26.034 -0.037 26.102 1.00 88.50 98 LEU A O 1
ATOM 822 N N . ASN A 1 99 ? -24.396 0.582 27.500 1.00 89.88 99 ASN A N 1
ATOM 823 C CA . ASN A 1 99 ? -25.229 0.611 28.704 1.00 89.88 99 ASN A CA 1
ATOM 824 C C . ASN A 1 99 ? -25.806 2.004 29.018 1.00 89.88 99 ASN A C 1
ATOM 826 O O . ASN A 1 99 ? -26.474 2.178 30.042 1.00 89.88 99 ASN A O 1
ATOM 830 N N . THR A 1 100 ? -25.536 3.014 28.186 1.00 86.38 100 THR A N 1
ATOM 831 C CA . THR A 1 100 ? -26.077 4.365 28.383 1.00 86.38 100 THR A CA 1
ATOM 832 C C . THR A 1 100 ? -27.552 4.382 27.978 1.00 86.38 100 THR A C 1
ATOM 834 O O . THR A 1 100 ? -27.919 3.872 26.926 1.00 86.38 100 THR A O 1
ATOM 837 N N . LYS A 1 101 ? -28.421 4.944 28.827 1.00 78.81 101 LYS A N 1
ATOM 838 C CA . LYS A 1 101 ? -29.864 5.032 28.551 1.00 78.81 101 LYS A CA 1
ATOM 839 C C . LYS A 1 101 ? -30.142 6.112 27.501 1.00 78.81 101 LYS A C 1
ATOM 841 O O . LYS A 1 101 ? -29.678 7.239 27.666 1.00 78.81 101 LYS A O 1
ATOM 846 N N . ASP A 1 102 ? -30.978 5.797 26.511 1.00 75.88 102 ASP A N 1
ATOM 847 C CA . ASP A 1 102 ? -31.400 6.726 25.443 1.00 75.88 102 ASP A CA 1
ATOM 848 C C . ASP A 1 102 ? -31.959 8.053 25.970 1.00 75.88 102 ASP A C 1
ATOM 850 O O . ASP A 1 102 ? -31.750 9.099 25.366 1.00 75.88 102 ASP A O 1
ATOM 854 N N . SER A 1 103 ? -32.595 8.039 27.145 1.00 78.38 103 SER A N 1
ATOM 855 C CA . SER A 1 103 ? -33.180 9.227 27.780 1.00 78.38 103 SER A CA 1
ATOM 856 C C . SER A 1 103 ? -32.176 10.329 28.140 1.00 78.38 103 SER A C 1
ATOM 858 O O . SER A 1 103 ? -32.589 11.386 28.597 1.00 78.38 103 SER A O 1
ATOM 860 N N . VAL A 1 104 ? -30.871 10.061 28.047 1.00 74.81 104 VAL A N 1
ATOM 861 C CA . VAL A 1 104 ? -29.796 11.023 28.343 1.00 74.81 104 VAL A CA 1
ATOM 862 C C . VAL A 1 104 ? -29.167 11.577 27.051 1.00 74.81 104 VAL A C 1
ATOM 864 O O . VAL A 1 104 ? -28.346 12.487 27.111 1.00 74.81 104 VAL A O 1
ATOM 867 N N . LEU A 1 105 ? -29.526 11.023 25.885 1.00 67.38 105 LEU A N 1
ATOM 868 C CA . LEU A 1 105 ? -28.996 11.401 24.567 1.00 67.38 105 LEU A CA 1
ATOM 869 C C . LEU A 1 105 ? -29.935 12.327 23.769 1.00 67.38 105 LEU A C 1
ATOM 871 O O . LEU A 1 105 ? -29.515 12.863 22.743 1.00 67.38 105 LEU A O 1
ATOM 875 N N . THR A 1 106 ? -31.172 12.515 24.236 1.00 48.12 106 THR A N 1
ATOM 876 C CA . THR A 1 106 ? -32.162 13.502 23.757 1.00 48.12 106 THR A CA 1
ATOM 877 C C . THR A 1 106 ? -32.247 14.689 24.696 1.00 48.12 106 THR A C 1
ATOM 879 O O . THR A 1 106 ? -32.265 15.831 24.191 1.00 48.12 106 THR A O 1
#

Organism: Phanerochaete carnosa (strain HHB-10118-sp) (NCBI:txid650164)

Radius of gyration: 19.42 Å; chains: 1; bounding box: 53×35×46 Å

Secondary structure (DSSP, 8-state):
----SSPPPSSS-TTHHHHH-TTTSGGG-S-TT-TTSSS---HHHHHHHHHT-TT-HHHHSSSHHHHHHHHHHHHHHHHHHHHHHTSTTHHHHHHHHHTS-GGGT-

pLDDT: mean 85.63, std 10.02, range [42.44, 96.38]

Foldseek 3Di:
DDDDPDDDDLPQDQQVVCVVCVVLPPPSPLGANDPPDPDDDHSVRSLVCSCVPPVNPQVPPPCNVVCSVVSVVVCVVCVVVVVLCPDPCNVVVVVCVVPDDPVVVD

Sequence (106 aa):
IAHKKDPESLYDDPQLYPQMFPWLFPYCLGGLGNNRSQQAVSETLHKKYLLMYHDKRFQMNSYFPLIAFNYEQIKKATTRGFLLANKDNFDQISTRLLNTKDSVLT